Protein AF-A0A3P7I2D3-F1 (afdb_monomer_lite)

InterPro domains:
  IPR018611 E3 UFM1-protein ligase 1 [PTHR31057] (15-144)

Radius of gyration: 37.07 Å; chains: 1; bounding box: 94×63×85 Å

Organism: Strongylus vulgaris (NCBI:txid40348)

Sequence (178 aa):
MSKLELERSATHHQQKKVEPDNDWGESKKGGGKKKGGKSGSGKTNKSSVRDDSTLTVVGVPPQILEEWITATNMAPEEILEDIVERIGSQIDDKVRTRLAEIIAVQQNAAAQFQKKSLAQLQEKAQTLYSSISMFETASTSFPEMLVAAIACLSSFLGKGTELAQKLEMNAVERQTAV

Structure (mmCIF, N/CA/C/O backbone):
data_AF-A0A3P7I2D3-F1
#
_entry.id   AF-A0A3P7I2D3-F1
#
loop_
_atom_site.group_PDB
_atom_site.id
_atom_site.type_symbol
_atom_site.label_atom_id
_atom_site.label_alt_id
_atom_site.label_comp_id
_atom_site.label_asym_id
_atom_site.label_entity_id
_atom_site.label_seq_id
_atom_site.pdbx_PDB_ins_code
_atom_site.Cartn_x
_atom_site.Cartn_y
_atom_site.Cartn_z
_atom_site.occupancy
_atom_site.B_iso_or_equiv
_atom_site.auth_seq_id
_atom_site.auth_comp_id
_atom_site.auth_asym_id
_atom_site.auth_atom_id
_atom_site.pdbx_PDB_model_num
ATOM 1 N N . MET A 1 1 ? -19.427 40.033 29.937 1.00 42.81 1 MET A N 1
ATOM 2 C CA . MET A 1 1 ? -19.996 41.108 29.086 1.00 42.81 1 MET A CA 1
ATOM 3 C C . MET A 1 1 ? -18.954 42.216 29.009 1.00 42.81 1 MET A C 1
ATOM 5 O O . MET A 1 1 ? -18.515 42.636 30.060 1.00 42.81 1 MET A O 1
ATOM 9 N N . SER A 1 2 ? -18.492 42.733 27.878 1.00 45.12 2 SER A N 1
ATOM 10 C CA . SER A 1 2 ? -18.870 42.543 26.478 1.00 45.12 2 SER A CA 1
ATOM 11 C C . SER A 1 2 ? -17.866 43.314 25.600 1.00 45.12 2 SER A C 1
ATOM 13 O O . SER A 1 2 ? -17.098 44.114 26.131 1.00 45.12 2 SER A O 1
ATOM 15 N N . LYS A 1 3 ? -18.066 43.175 24.284 1.00 39.75 3 LYS A N 1
ATOM 16 C CA . LYS A 1 3 ? -17.660 44.044 23.169 1.00 39.75 3 LYS A CA 1
ATOM 17 C C . LYS A 1 3 ? -16.276 43.791 22.568 1.00 39.75 3 LYS A C 1
ATOM 19 O O . LYS A 1 3 ? -15.274 44.265 23.080 1.00 39.75 3 LYS A O 1
ATOM 24 N N . LEU A 1 4 ? -16.343 43.184 21.374 1.00 42.66 4 LEU A N 1
ATOM 25 C CA . LEU A 1 4 ? -15.411 43.251 20.240 1.00 42.66 4 LEU A CA 1
ATOM 26 C C . LEU A 1 4 ? -14.588 41.984 19.941 1.00 42.66 4 LEU A C 1
ATOM 28 O O . LEU A 1 4 ? -13.395 42.043 19.684 1.00 42.66 4 LEU A O 1
ATOM 32 N N . GLU A 1 5 ? -15.266 40.846 19.790 1.00 50.22 5 GLU A N 1
ATOM 33 C CA . GLU A 1 5 ? -15.199 40.202 18.469 1.00 50.22 5 GLU A CA 1
ATOM 34 C C . GLU A 1 5 ? -15.922 41.152 17.499 1.00 50.22 5 GLU A C 1
ATOM 36 O O . GLU A 1 5 ? -17.054 41.497 17.827 1.00 50.22 5 GLU A O 1
ATOM 41 N N . LEU A 1 6 ? -15.295 41.644 16.415 1.00 44.88 6 LEU A N 1
ATOM 42 C CA . LEU A 1 6 ? -15.894 41.837 15.067 1.00 44.88 6 LEU A CA 1
ATOM 43 C C . LEU A 1 6 ? -15.115 42.788 14.111 1.00 44.88 6 LEU A C 1
ATOM 45 O O . LEU A 1 6 ? -15.727 43.614 13.448 1.00 44.88 6 LEU A O 1
ATOM 49 N N . GLU A 1 7 ? -13.801 42.659 13.932 1.00 42.47 7 GLU A N 1
ATOM 50 C CA . GLU A 1 7 ? -13.123 43.184 12.721 1.00 42.47 7 GLU A CA 1
ATOM 51 C C . GLU A 1 7 ? -12.113 42.125 12.255 1.00 42.47 7 GLU A C 1
ATOM 53 O O . GLU A 1 7 ? -10.997 42.030 12.740 1.00 42.47 7 GLU A O 1
ATOM 58 N N . ARG A 1 8 ? -12.540 41.064 11.568 1.00 35.97 8 ARG A N 1
ATOM 59 C CA . ARG A 1 8 ? -12.725 40.997 10.112 1.00 35.97 8 ARG A CA 1
ATOM 60 C C . ARG A 1 8 ? -11.546 41.600 9.318 1.00 35.97 8 ARG A C 1
ATOM 62 O O . ARG A 1 8 ? -11.514 42.781 9.011 1.00 35.97 8 ARG A O 1
ATOM 69 N N . SER A 1 9 ? -10.672 40.692 8.873 1.00 36.84 9 SER A N 1
ATOM 70 C CA . SER A 1 9 ? -10.100 40.634 7.514 1.00 36.84 9 SER A CA 1
ATOM 71 C C . SER A 1 9 ? -9.280 41.821 6.989 1.00 36.84 9 SER A C 1
ATOM 73 O O . SER A 1 9 ? -9.828 42.704 6.345 1.00 36.84 9 SER A O 1
ATOM 75 N N . ALA A 1 10 ? -7.952 41.724 7.110 1.00 39.03 10 ALA A N 1
ATOM 76 C CA . ALA A 1 10 ? -6.952 42.063 6.082 1.00 39.03 10 ALA A CA 1
ATOM 77 C C . ALA A 1 10 ? -5.568 41.859 6.724 1.00 39.03 10 ALA A C 1
ATOM 79 O O . ALA A 1 10 ? -5.148 42.636 7.567 1.00 39.03 10 ALA A O 1
ATOM 80 N N . THR A 1 11 ? -4.824 40.793 6.451 1.00 38.84 11 THR A N 1
ATOM 81 C CA . THR A 1 11 ? -3.854 40.825 5.352 1.00 38.84 11 THR A CA 1
ATOM 82 C C . THR A 1 11 ? -3.260 39.429 5.175 1.00 38.84 11 THR A C 1
ATOM 84 O O . THR A 1 11 ? -2.504 38.916 5.992 1.00 38.84 11 THR A O 1
ATOM 87 N N . HIS A 1 12 ? -3.639 38.810 4.066 1.00 38.53 12 HIS A N 1
ATOM 88 C CA . HIS A 1 12 ? -3.091 37.570 3.550 1.00 38.53 12 HIS A CA 1
ATOM 89 C C . HIS A 1 12 ? -1.803 37.929 2.780 1.00 38.53 12 HIS A C 1
ATOM 91 O O . HIS A 1 12 ? -1.871 38.496 1.691 1.00 38.53 12 HIS A O 1
ATOM 97 N N . HIS A 1 13 ? -0.625 37.655 3.342 1.00 36.75 13 HIS A N 1
ATOM 98 C CA . HIS A 1 13 ? 0.648 37.597 2.606 1.00 36.75 13 HIS A CA 1
ATOM 99 C C . HIS A 1 13 ? 1.091 36.131 2.614 1.00 36.75 13 HIS A C 1
ATOM 101 O O . HIS A 1 13 ? 1.571 35.612 3.612 1.00 36.75 13 HIS A O 1
ATOM 107 N N . GLN A 1 14 ? 0.629 35.352 1.635 1.00 36.81 14 GLN A N 1
ATOM 108 C CA . GLN A 1 14 ? 1.413 34.991 0.446 1.00 36.81 14 GLN A CA 1
ATOM 109 C C . GLN A 1 14 ? 2.728 34.277 0.794 1.00 36.81 14 GLN A C 1
ATOM 111 O O . GLN A 1 14 ? 3.814 34.830 0.660 1.00 36.81 14 GLN A O 1
ATOM 116 N N . GLN A 1 15 ? 2.628 32.995 1.154 1.00 39.19 15 GLN A N 1
ATOM 117 C CA . GLN A 1 15 ? 3.681 32.039 0.827 1.00 39.19 15 GLN A CA 1
ATOM 118 C C . GLN A 1 15 ? 3.318 31.359 -0.492 1.00 39.19 15 GLN A C 1
ATOM 120 O O . GLN A 1 15 ? 2.350 30.608 -0.604 1.00 39.19 15 GLN A O 1
ATOM 125 N N . LYS A 1 16 ? 4.108 31.700 -1.506 1.00 39.19 16 LYS A N 1
ATOM 126 C CA . LYS A 1 16 ? 4.095 31.177 -2.866 1.00 39.19 16 LYS A CA 1
ATOM 127 C C . LYS A 1 16 ? 4.495 29.699 -2.828 1.00 39.19 16 LYS A C 1
ATOM 129 O O . LYS A 1 16 ? 5.678 29.380 -2.750 1.00 39.19 16 LYS A O 1
ATOM 134 N N . LYS A 1 17 ? 3.512 28.797 -2.855 1.00 36.38 17 LYS A N 1
ATOM 135 C CA . LYS A 1 17 ? 3.741 27.376 -3.130 1.00 36.38 17 LYS A CA 1
ATOM 136 C C . LYS A 1 17 ? 3.680 27.203 -4.644 1.00 36.38 17 LYS A C 1
ATOM 138 O O . LYS A 1 17 ? 2.644 27.433 -5.254 1.00 36.38 17 LYS A O 1
ATOM 143 N N . VAL A 1 18 ? 4.826 26.900 -5.239 1.00 39.16 18 VAL A N 1
ATOM 144 C CA . VAL A 1 18 ? 4.949 26.530 -6.649 1.00 39.16 18 VAL A CA 1
ATOM 145 C C . VAL A 1 18 ? 4.266 25.173 -6.823 1.00 39.16 18 VAL A C 1
ATOM 147 O O . VAL A 1 18 ? 4.743 24.171 -6.291 1.00 39.16 18 VAL A O 1
ATOM 150 N N . GLU A 1 19 ? 3.128 25.158 -7.511 1.00 38.06 19 GLU A N 1
ATOM 151 C CA . GLU A 1 19 ? 2.563 23.949 -8.110 1.00 38.06 19 GLU A CA 1
ATOM 152 C C . GLU A 1 19 ? 3.376 23.604 -9.365 1.00 38.06 19 GLU A C 1
ATOM 154 O O . GLU A 1 19 ? 3.614 24.491 -10.189 1.00 38.06 19 GLU A O 1
ATOM 159 N N . PRO A 1 20 ? 3.795 22.345 -9.566 1.00 46.16 20 PRO A N 1
ATOM 160 C CA . PRO A 1 20 ? 4.002 21.852 -10.909 1.00 46.16 20 PRO A CA 1
ATOM 161 C C . PRO A 1 20 ? 2.627 21.615 -11.532 1.00 46.16 20 PRO A C 1
ATOM 163 O O . PRO A 1 20 ? 1.967 20.602 -11.300 1.00 46.16 20 PRO A O 1
ATOM 166 N N . ASP A 1 21 ? 2.229 22.625 -12.291 1.00 48.88 21 ASP A N 1
ATOM 167 C CA . ASP A 1 21 ? 1.402 22.541 -13.482 1.00 48.88 21 ASP A CA 1
ATOM 168 C C . ASP A 1 21 ? 1.600 21.190 -14.195 1.00 48.88 21 ASP A C 1
ATOM 170 O O . ASP A 1 21 ? 2.685 20.871 -14.685 1.00 48.88 21 ASP A O 1
ATOM 174 N N . ASN A 1 22 ? 0.565 20.358 -14.164 1.00 46.34 22 ASN A N 1
ATOM 175 C CA . ASN A 1 22 ? 0.409 19.208 -15.047 1.00 46.34 22 ASN A CA 1
ATOM 176 C C . ASN A 1 22 ? -1.089 18.958 -15.252 1.00 46.34 22 ASN A C 1
ATOM 178 O O . ASN A 1 22 ? -1.611 17.862 -15.040 1.00 46.34 22 ASN A O 1
ATOM 182 N N . ASP A 1 23 ? -1.781 20.020 -15.667 1.00 64.31 23 ASP A N 1
ATOM 183 C CA . ASP A 1 23 ? -2.979 19.897 -16.486 1.00 64.31 23 ASP A CA 1
ATOM 184 C C . ASP A 1 23 ? -2.540 19.733 -17.94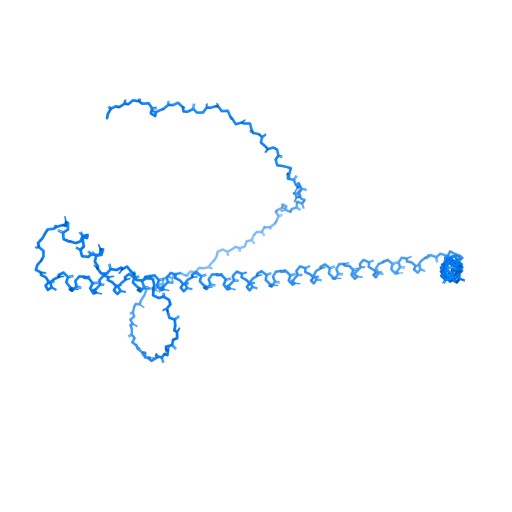8 1.00 64.31 23 ASP A C 1
ATOM 186 O O . ASP A 1 23 ? -2.388 20.692 -18.699 1.00 64.31 23 ASP A O 1
ATOM 190 N N . TRP A 1 24 ? -2.310 18.483 -18.345 1.00 54.91 24 TRP A N 1
ATOM 191 C CA . TRP A 1 24 ? -2.303 18.092 -19.753 1.00 54.91 24 TRP A CA 1
ATOM 192 C C . TRP A 1 24 ? -3.438 17.103 -19.998 1.00 54.91 24 TRP A C 1
ATOM 194 O O . TRP A 1 24 ? -3.230 15.934 -20.303 1.00 54.91 24 TRP A O 1
ATOM 204 N N . GLY A 1 25 ? -4.656 17.619 -19.825 1.00 44.81 25 GLY A N 1
ATOM 205 C CA . GLY A 1 25 ? -5.735 17.458 -20.790 1.00 44.81 25 GLY A CA 1
ATOM 206 C C . GLY A 1 25 ? -6.244 16.045 -21.050 1.00 44.81 25 GLY A C 1
ATOM 207 O O . GLY A 1 25 ? -5.811 15.383 -21.984 1.00 44.81 25 GLY A O 1
ATOM 208 N N . GLU A 1 26 ? -7.352 15.696 -20.396 1.00 41.97 26 GLU A N 1
ATOM 209 C CA . GLU A 1 26 ? -8.384 14.909 -21.071 1.00 41.97 26 GLU A CA 1
ATOM 210 C C . GLU A 1 26 ? -9.775 15.469 -20.759 1.00 41.97 26 GLU A C 1
ATOM 212 O O . GLU A 1 26 ? -10.416 15.197 -19.744 1.00 41.97 26 GLU A O 1
ATOM 217 N N . SER A 1 27 ? -10.245 16.311 -21.676 1.00 45.19 27 SER A N 1
ATOM 218 C CA . SER A 1 27 ? -11.620 16.778 -21.726 1.00 45.19 27 SER A CA 1
ATOM 219 C C . SER A 1 27 ? -12.466 15.828 -22.587 1.00 45.19 27 SER A C 1
ATOM 221 O O . SER A 1 27 ? -12.198 15.611 -23.762 1.00 45.19 27 SER A O 1
ATOM 223 N N . LYS A 1 28 ? -13.550 15.325 -21.980 1.00 44.97 28 LYS A N 1
ATOM 224 C CA . LYS A 1 28 ? -14.787 14.786 -22.586 1.00 44.97 28 LYS A CA 1
ATOM 225 C C . LYS A 1 28 ? -14.695 13.619 -23.592 1.00 44.97 28 LYS A C 1
ATOM 227 O O . LYS A 1 28 ? -14.575 13.850 -24.787 1.00 44.97 28 LYS A O 1
ATOM 232 N N . LYS A 1 29 ? -15.138 12.434 -23.141 1.00 40.94 29 LYS A N 1
ATOM 233 C CA . LYS A 1 29 ? -16.239 11.599 -23.703 1.00 40.94 29 LYS A CA 1
ATOM 234 C C . LYS A 1 29 ? -16.819 10.813 -22.508 1.00 40.94 29 LYS A C 1
ATOM 236 O O . LYS A 1 29 ? -16.056 10.301 -21.714 1.00 40.94 29 LYS A O 1
ATOM 241 N N . GLY A 1 30 ? -18.106 10.719 -22.191 1.00 33.56 30 GLY A N 1
ATOM 242 C CA . GLY A 1 30 ? -19.309 10.743 -23.004 1.00 33.56 30 GLY A CA 1
ATOM 243 C C . GLY A 1 30 ? -20.087 9.444 -22.742 1.00 33.56 30 GLY A C 1
ATOM 244 O O . GLY A 1 30 ? -19.770 8.429 -23.338 1.00 33.56 30 GLY A O 1
ATOM 245 N N . GLY A 1 31 ? -21.119 9.500 -21.888 1.00 31.25 31 GLY A N 1
ATOM 246 C CA . GLY A 1 31 ? -22.281 8.599 -21.943 1.00 31.25 31 GLY A CA 1
ATOM 247 C C . GLY A 1 31 ? -22.285 7.343 -21.057 1.00 31.25 31 GLY A C 1
ATOM 248 O O . GLY A 1 31 ? -21.396 6.510 -21.135 1.00 31.25 31 GLY A O 1
ATOM 249 N N . GLY A 1 32 ? -23.390 7.135 -20.322 1.00 34.81 32 GLY A N 1
ATOM 250 C CA . GLY A 1 32 ? -23.895 5.769 -20.112 1.00 34.81 32 GLY A CA 1
ATOM 251 C C . GLY A 1 32 ? -24.494 5.385 -18.754 1.00 34.81 32 GLY A C 1
ATOM 252 O O . GLY A 1 32 ? -23.885 4.640 -18.009 1.00 34.81 32 GLY A O 1
ATOM 253 N N . LYS A 1 33 ? -25.768 5.752 -18.551 1.00 40.25 33 LYS A N 1
ATOM 254 C CA . LYS A 1 33 ? -26.852 4.958 -17.917 1.00 40.25 33 LYS A CA 1
ATOM 255 C C . LYS A 1 33 ? -26.819 4.586 -16.417 1.00 40.25 33 LYS A C 1
ATOM 257 O O . LYS A 1 33 ? -26.205 3.626 -15.976 1.00 40.25 33 LYS A O 1
ATOM 262 N N . LYS A 1 34 ? -27.759 5.229 -15.704 1.00 47.72 34 LYS A N 1
ATOM 263 C CA . LYS A 1 34 ? -28.512 4.723 -14.539 1.00 47.72 34 LYS A CA 1
ATOM 264 C C . LYS A 1 34 ? -29.288 3.424 -14.845 1.00 47.72 34 LYS A C 1
ATOM 266 O O . LYS A 1 34 ? -29.982 3.364 -15.859 1.00 47.72 34 LYS A O 1
ATOM 271 N N . LYS A 1 35 ? -29.276 2.485 -13.890 1.00 44.22 35 LYS A N 1
ATOM 272 C CA . LYS A 1 35 ? -30.297 1.470 -13.503 1.00 44.22 35 LYS A CA 1
ATOM 273 C C . LYS A 1 35 ? -29.741 0.818 -12.218 1.00 44.22 35 LYS A C 1
ATOM 275 O O . LYS A 1 35 ? -28.577 0.467 -12.234 1.00 44.22 35 LYS A O 1
ATOM 280 N N . GLY A 1 36 ? -30.391 0.627 -11.073 1.00 32.59 36 GLY A N 1
ATOM 281 C CA . GLY A 1 36 ? -31.771 0.696 -10.593 1.00 32.59 36 GLY A CA 1
ATOM 282 C C . GLY A 1 36 ? -31.891 -0.304 -9.415 1.00 32.59 36 GLY A C 1
ATOM 283 O O . GLY A 1 36 ? -31.162 -1.287 -9.410 1.00 32.59 36 GLY A O 1
ATOM 284 N N . GLY A 1 37 ? -32.793 -0.073 -8.447 1.00 32.53 37 GLY A N 1
ATOM 285 C CA . GLY A 1 37 ? -33.180 -1.040 -7.388 1.00 32.53 37 GLY A CA 1
ATOM 286 C C . GLY A 1 37 ? -32.541 -0.764 -6.014 1.00 32.53 37 GLY A C 1
ATOM 287 O O . GLY A 1 37 ? -31.348 -0.964 -5.870 1.00 32.53 37 GLY A O 1
ATOM 288 N N . LYS A 1 38 ? -33.171 -0.129 -5.011 1.00 38.22 38 LYS A N 1
ATOM 289 C CA . LYS A 1 38 ? -34.401 -0.408 -4.226 1.00 38.22 38 LYS A CA 1
ATOM 290 C C . LYS A 1 38 ? -34.187 -1.418 -3.066 1.00 38.22 38 LYS A C 1
ATOM 292 O O . LYS A 1 38 ? -34.166 -2.615 -3.288 1.00 38.22 38 LYS A O 1
ATOM 297 N N . SER A 1 39 ? -34.126 -0.854 -1.847 1.00 33.06 39 SER A N 1
ATOM 298 C CA . SER A 1 39 ? -34.769 -1.262 -0.570 1.00 33.06 39 SER A CA 1
ATOM 299 C C . SER A 1 39 ? -34.492 -2.605 0.140 1.00 33.06 39 SER A C 1
ATOM 301 O O . SER A 1 39 ? -34.656 -3.663 -0.452 1.00 33.06 39 SER A O 1
ATOM 303 N N . GLY A 1 40 ? -34.344 -2.516 1.477 1.00 35.62 40 GLY A N 1
ATOM 304 C CA . GLY A 1 40 ? -34.678 -3.541 2.496 1.00 35.62 40 GLY A CA 1
ATOM 305 C C . GLY A 1 40 ? -33.528 -3.740 3.496 1.00 35.62 40 GLY A C 1
ATOM 306 O O . GLY A 1 40 ? -32.509 -4.286 3.110 1.00 35.62 40 GLY A O 1
ATOM 307 N N . SER A 1 41 ? -33.484 -3.191 4.719 1.00 37.94 41 SER A N 1
ATOM 308 C CA . SER A 1 41 ? -34.393 -3.241 5.886 1.00 37.94 41 SER A CA 1
ATOM 309 C C . SER A 1 41 ? -34.743 -4.663 6.351 1.00 37.94 41 SER A C 1
ATOM 311 O O . SER A 1 41 ? -35.579 -5.313 5.734 1.00 37.94 41 SER A O 1
ATOM 313 N N . GLY A 1 42 ? -34.134 -5.114 7.461 1.00 34.09 42 GLY A N 1
ATOM 314 C CA . GLY A 1 42 ? -34.523 -6.339 8.177 1.00 34.09 42 GLY A CA 1
ATOM 315 C C . GLY A 1 42 ? -33.494 -6.855 9.197 1.00 34.09 42 GLY A C 1
ATOM 316 O O . GLY A 1 42 ? -32.569 -7.569 8.837 1.00 34.09 42 GLY A O 1
ATOM 317 N N . LYS A 1 43 ? -33.680 -6.506 10.479 1.00 43.00 43 LYS A N 1
ATOM 318 C CA . LYS A 1 43 ? -33.047 -7.106 11.679 1.00 43.00 43 LYS A CA 1
ATOM 319 C C . LYS A 1 43 ? -33.430 -8.587 11.837 1.00 43.00 43 LYS A C 1
ATOM 321 O O . LYS A 1 43 ? -34.619 -8.864 11.731 1.00 43.00 43 LYS A O 1
ATOM 326 N N . THR A 1 44 ? -32.525 -9.469 12.289 1.00 35.69 44 THR A N 1
ATOM 327 C CA . THR A 1 44 ? -32.546 -10.120 13.634 1.00 35.69 44 THR A CA 1
ATOM 328 C C . THR A 1 44 ? -31.384 -11.113 13.858 1.00 35.69 44 THR A C 1
ATOM 330 O O . THR A 1 44 ? -30.923 -11.776 12.939 1.00 35.69 44 THR A O 1
ATOM 333 N N . ASN A 1 45 ? -30.930 -11.167 15.118 1.00 41.91 45 ASN A N 1
ATOM 334 C CA . ASN A 1 45 ? -29.837 -11.946 15.728 1.00 41.91 45 ASN A CA 1
ATOM 335 C C . ASN A 1 45 ? -29.991 -13.483 15.677 1.00 41.91 45 ASN A C 1
ATOM 337 O O . ASN A 1 45 ? -31.121 -13.958 15.747 1.00 41.91 45 ASN A O 1
ATOM 341 N N . LYS A 1 46 ? -28.866 -14.230 15.789 1.00 37.16 46 LYS A N 1
ATOM 342 C CA . LYS A 1 46 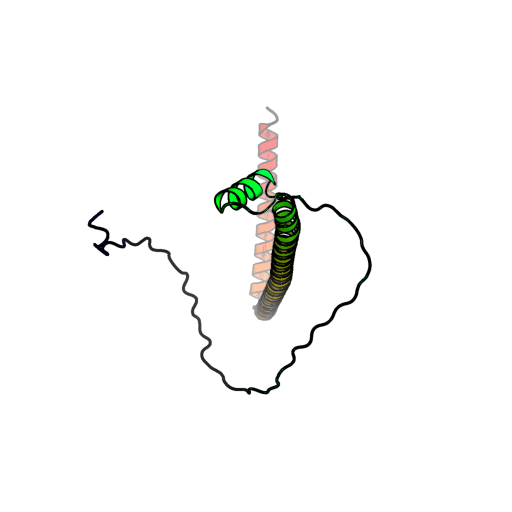? -28.531 -15.117 16.945 1.00 37.16 46 LYS A CA 1
ATOM 343 C C . LYS A 1 46 ? -27.164 -15.850 16.800 1.00 37.16 46 LYS A C 1
ATOM 345 O O . LYS A 1 46 ? -27.006 -16.685 15.926 1.00 37.16 46 LYS A O 1
ATOM 350 N N . SER A 1 47 ? -26.242 -15.507 17.717 1.00 38.69 47 SER A N 1
ATOM 351 C CA . SER A 1 47 ? -25.134 -16.247 18.390 1.00 38.69 47 SER A CA 1
ATOM 352 C C . SER A 1 47 ? -24.209 -17.245 17.660 1.00 38.69 47 SER A C 1
ATOM 354 O O . SER A 1 47 ? -24.703 -18.210 17.087 1.00 38.69 47 SER A O 1
ATOM 356 N N . SER A 1 48 ? -22.888 -17.174 17.937 1.00 35.16 48 SER A N 1
ATOM 357 C CA . SER A 1 48 ? -22.154 -18.141 18.807 1.00 35.16 48 SER A CA 1
ATOM 358 C C . SER A 1 48 ? -20.610 -18.125 18.630 1.00 35.16 48 SER A C 1
ATOM 360 O O . SER A 1 48 ? -20.142 -18.303 17.515 1.00 35.16 48 SER A O 1
ATOM 362 N N . VAL A 1 49 ? -19.877 -18.050 19.765 1.00 36.22 49 VAL A N 1
ATOM 363 C CA . VAL A 1 49 ? -18.483 -18.521 20.057 1.00 36.22 49 VAL A CA 1
ATOM 364 C C . VAL A 1 49 ? -17.324 -17.726 19.408 1.00 36.22 49 VAL A C 1
ATOM 366 O O . VAL A 1 49 ? -17.143 -17.775 18.202 1.00 36.22 49 VAL A O 1
ATOM 369 N N . ARG A 1 50 ? -16.640 -16.800 20.109 1.00 48.66 50 ARG A N 1
ATOM 370 C CA . ARG A 1 50 ? -15.610 -16.895 21.187 1.00 48.66 50 ARG A CA 1
ATOM 371 C C . ARG A 1 50 ? -14.223 -17.313 20.661 1.00 48.66 50 ARG A C 1
ATOM 373 O O . ARG A 1 50 ? -14.012 -18.492 20.434 1.00 48.66 50 ARG A O 1
ATOM 380 N N . ASP A 1 51 ? -13.303 -16.349 20.559 1.00 36.12 51 ASP A N 1
ATOM 381 C CA . ASP A 1 51 ? -11.902 -16.525 20.969 1.00 36.12 51 ASP A CA 1
ATOM 382 C C . ASP A 1 51 ? -11.256 -15.163 21.301 1.00 36.12 51 ASP A C 1
ATOM 384 O O . ASP A 1 51 ? -11.388 -14.184 20.563 1.00 36.12 51 ASP A O 1
ATOM 388 N N . ASP A 1 52 ? -10.647 -15.121 22.483 1.00 39.81 52 ASP A N 1
ATOM 389 C CA . ASP A 1 52 ? -9.952 -14.011 23.140 1.00 39.81 52 ASP A CA 1
ATOM 390 C C . ASP A 1 52 ? -8.643 -13.654 22.423 1.00 39.81 52 ASP A C 1
ATOM 392 O O . ASP A 1 52 ? -7.936 -14.563 22.000 1.00 39.81 52 ASP A O 1
ATOM 396 N N . SER A 1 53 ? -8.259 -12.366 22.371 1.00 41.72 53 SER A N 1
ATOM 397 C CA . SER A 1 53 ? -6.845 -11.920 22.398 1.00 41.72 53 SER A CA 1
ATOM 398 C C . SER A 1 53 ? -6.708 -10.388 22.471 1.00 41.72 53 SER A C 1
ATOM 400 O O . SER A 1 53 ? -6.842 -9.678 21.477 1.00 41.72 53 SER A O 1
ATOM 402 N N . THR A 1 54 ? -6.381 -9.911 23.678 1.00 42.91 54 THR A N 1
ATOM 403 C CA . THR A 1 54 ? -5.639 -8.671 23.998 1.00 42.91 54 THR A CA 1
ATOM 404 C C . THR A 1 54 ? -6.239 -7.331 23.541 1.00 42.91 54 THR A C 1
ATOM 406 O O . THR A 1 54 ? -5.712 -6.663 22.653 1.00 42.91 54 THR A O 1
ATOM 409 N N . LEU A 1 55 ? -7.307 -6.890 24.215 1.00 44.75 55 LEU A N 1
ATOM 410 C CA . LEU A 1 55 ? -7.803 -5.509 24.172 1.00 44.75 55 LEU A CA 1
ATOM 411 C C . LEU A 1 55 ? -7.017 -4.638 25.164 1.00 44.75 55 LEU A C 1
ATOM 413 O O . LEU A 1 55 ? -7.083 -4.845 26.374 1.00 44.75 55 LEU A O 1
ATOM 417 N N . THR A 1 56 ? -6.296 -3.639 24.660 1.00 46.62 56 THR A N 1
ATOM 418 C CA . THR A 1 56 ? -5.836 -2.492 25.449 1.00 46.62 56 THR A CA 1
ATOM 419 C C . THR A 1 56 ? -7.059 -1.747 25.982 1.00 46.62 56 THR A C 1
ATOM 421 O O . THR A 1 56 ? -7.766 -1.063 25.244 1.00 46.62 56 THR A O 1
ATOM 424 N N . VAL A 1 57 ? -7.332 -1.928 27.273 1.00 44.53 57 VAL A N 1
ATOM 425 C CA . VAL A 1 57 ? -8.428 -1.286 28.003 1.00 44.53 57 VAL A CA 1
ATOM 426 C C . VAL A 1 57 ? -8.122 0.207 28.135 1.00 44.53 57 VAL A C 1
ATOM 428 O O . VAL A 1 57 ? -7.370 0.621 29.012 1.00 44.53 57 VAL A O 1
ATOM 431 N N . VAL A 1 58 ? -8.697 1.031 27.259 1.00 58.97 58 VAL A N 1
ATOM 432 C CA . VAL A 1 58 ? -8.827 2.476 27.501 1.00 58.97 58 VAL A CA 1
ATOM 433 C C . VAL A 1 58 ? -10.150 2.672 28.237 1.00 58.97 58 VAL A C 1
ATOM 435 O O . VAL A 1 58 ? -11.151 3.071 27.652 1.00 58.97 58 VAL A O 1
ATOM 438 N N . GLY A 1 59 ? -10.168 2.272 29.508 1.00 60.69 59 GLY A N 1
ATOM 439 C CA . GLY A 1 59 ? -11.334 2.394 30.378 1.00 60.69 59 GLY A CA 1
ATOM 440 C C . GLY A 1 59 ? -11.419 3.802 30.952 1.00 60.69 59 GLY A C 1
ATOM 441 O O . GLY A 1 59 ? -10.440 4.304 31.506 1.00 60.69 59 GLY A O 1
ATOM 442 N N . VAL A 1 60 ? -12.584 4.440 30.832 1.00 67.88 60 VAL A N 1
ATOM 443 C CA . VAL A 1 60 ? -12.903 5.602 31.666 1.00 67.88 60 VAL A CA 1
ATOM 444 C C . VAL A 1 60 ? -13.033 5.090 33.104 1.00 67.88 60 VAL A C 1
ATOM 446 O O . VAL A 1 60 ? -13.818 4.169 33.331 1.00 67.88 60 VAL A O 1
ATOM 449 N N . PRO A 1 61 ? -12.264 5.628 34.067 1.00 73.19 61 PRO A N 1
ATOM 450 C CA . PRO A 1 61 ? -12.338 5.185 35.450 1.00 73.19 61 PRO A CA 1
ATOM 451 C C . PRO A 1 61 ? -13.753 5.387 36.012 1.00 73.19 61 PRO A C 1
ATOM 453 O O . PRO A 1 61 ? -14.328 6.462 35.806 1.00 73.19 6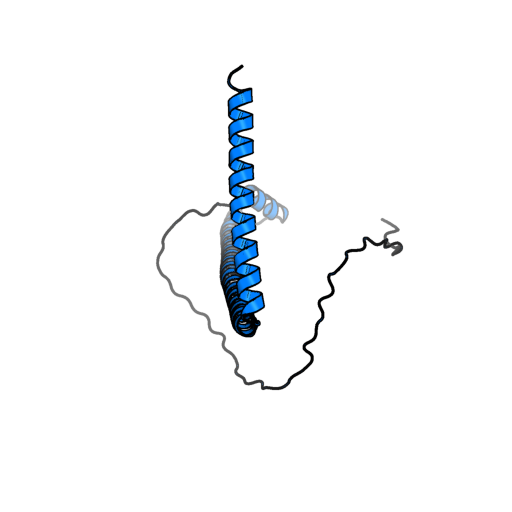1 PRO A O 1
ATOM 456 N N . PRO A 1 62 ? -14.306 4.398 36.736 1.00 67.00 62 PRO A N 1
ATOM 457 C CA . PRO A 1 62 ? -15.669 4.458 37.268 1.00 67.00 62 PRO A CA 1
ATOM 458 C C . PRO A 1 62 ? -15.904 5.697 38.141 1.00 67.00 62 PRO A C 1
ATOM 460 O O . PRO A 1 62 ? -16.976 6.286 38.092 1.00 67.00 62 PRO A O 1
ATOM 463 N N . GLN A 1 63 ? -14.859 6.191 38.808 1.00 72.50 63 GLN A N 1
ATOM 464 C CA . GLN A 1 63 ? -14.900 7.382 39.657 1.00 72.50 63 GLN A CA 1
ATOM 465 C C . GLN A 1 63 ? -15.285 8.659 38.891 1.00 72.50 63 GLN A C 1
ATOM 467 O O . GLN A 1 63 ? -15.994 9.510 39.417 1.00 72.50 63 GLN A O 1
ATOM 472 N N . ILE A 1 64 ? -14.841 8.798 37.636 1.00 75.06 64 ILE A N 1
ATOM 473 C CA . ILE A 1 64 ? -15.154 9.974 36.803 1.00 75.06 64 ILE A CA 1
ATOM 474 C C . ILE A 1 64 ? -16.604 9.899 36.312 1.00 75.06 64 ILE A C 1
ATOM 476 O O . ILE A 1 64 ? -17.288 10.913 36.191 1.00 75.06 64 ILE A O 1
ATOM 480 N N . LEU A 1 65 ? -17.082 8.685 36.039 1.00 70.75 65 LEU A N 1
ATOM 481 C CA . LEU A 1 65 ? -18.454 8.457 35.608 1.00 70.75 65 LEU A CA 1
ATOM 482 C C . LEU A 1 65 ? -19.441 8.675 36.767 1.00 70.75 65 LEU A C 1
ATOM 484 O O . LEU A 1 65 ? -20.468 9.323 36.576 1.00 70.75 65 LEU A O 1
ATOM 488 N N . GLU A 1 66 ? -19.092 8.218 37.971 1.00 68.12 66 GLU A N 1
ATOM 489 C CA . GLU A 1 66 ? -19.832 8.480 39.210 1.00 68.12 66 GLU A CA 1
ATOM 490 C C . GLU A 1 66 ? -19.952 9.981 39.501 1.00 68.12 66 GLU A C 1
ATOM 492 O O . GLU A 1 66 ? -21.047 10.455 39.808 1.00 68.12 66 GLU A O 1
ATOM 497 N N . GLU A 1 67 ? -18.871 10.754 39.343 1.00 74.31 67 GLU A N 1
ATOM 498 C CA . GLU A 1 67 ? -18.853 12.210 39.567 1.00 74.31 67 GLU A CA 1
ATOM 499 C C . GLU A 1 67 ? -19.811 12.961 38.622 1.00 74.31 67 GLU A C 1
ATOM 501 O O . GLU A 1 67 ? -20.509 13.896 39.021 1.00 74.31 67 GLU A O 1
ATOM 506 N N . TRP A 1 68 ? -19.914 12.527 37.364 1.00 72.88 68 TRP A N 1
ATOM 507 C CA . TRP A 1 68 ? -20.799 13.162 36.381 1.00 72.88 68 TRP A CA 1
ATOM 508 C C . TRP A 1 68 ? -22.278 12.860 36.631 1.00 72.88 68 TRP A C 1
ATOM 510 O O . TRP A 1 68 ? -23.136 13.710 36.370 1.00 72.88 68 TRP A O 1
ATOM 520 N N . ILE A 1 69 ? -22.588 11.669 37.148 1.00 65.19 69 ILE A N 1
ATOM 521 C CA . ILE A 1 69 ? -23.971 11.274 37.421 1.00 65.19 69 ILE A CA 1
ATOM 522 C C . ILE A 1 69 ? -24.437 11.795 38.791 1.00 65.19 69 ILE A C 1
ATOM 524 O O . ILE A 1 69 ? -25.568 12.264 38.928 1.00 65.19 69 ILE A O 1
ATOM 528 N N . THR A 1 70 ? -23.561 11.829 39.798 1.00 64.62 70 THR A N 1
ATOM 529 C CA . THR A 1 70 ? -23.869 12.468 41.092 1.00 64.62 70 THR A CA 1
ATOM 530 C C . THR A 1 70 ? -24.094 13.975 40.953 1.00 64.62 70 THR A C 1
ATOM 532 O O . THR A 1 70 ? -24.987 14.516 41.608 1.00 64.62 70 THR A O 1
ATOM 535 N N . ALA A 1 71 ? -23.405 14.646 40.020 1.00 65.56 71 ALA A N 1
ATOM 536 C CA . ALA A 1 71 ? -23.639 16.056 39.691 1.00 65.56 71 ALA A CA 1
ATOM 537 C C . ALA A 1 71 ? -25.046 16.362 39.118 1.00 65.56 71 ALA A C 1
ATOM 539 O O . ALA A 1 71 ? -25.432 17.531 39.063 1.00 65.56 71 ALA A O 1
ATOM 540 N N . THR A 1 72 ? -25.833 15.352 38.713 1.00 62.97 72 THR A N 1
ATOM 541 C CA . THR A 1 72 ? -27.200 15.518 38.163 1.00 62.97 72 THR A CA 1
ATOM 542 C C . THR A 1 72 ? -28.350 15.173 39.135 1.00 62.97 72 THR A C 1
ATOM 544 O O . THR A 1 72 ? -29.510 15.385 38.794 1.00 62.97 72 THR A O 1
ATOM 547 N N . ASN A 1 73 ? -28.022 14.807 40.381 1.00 50.19 73 ASN A N 1
ATOM 548 C CA . ASN A 1 73 ? -28.865 14.685 41.585 1.00 50.19 73 ASN A CA 1
ATOM 549 C C . ASN A 1 73 ? -29.950 13.567 41.652 1.00 50.19 73 ASN A C 1
ATOM 551 O O . ASN A 1 73 ? -30.985 13.613 40.992 1.00 50.19 73 ASN A O 1
ATOM 555 N N . MET A 1 74 ? -29.702 12.646 42.602 1.00 61.56 74 MET A N 1
ATOM 556 C CA . MET A 1 74 ? -30.545 11.639 43.289 1.00 61.56 74 MET A CA 1
ATOM 557 C C . MET A 1 74 ? -31.242 10.536 42.474 1.00 61.56 74 MET A C 1
ATOM 559 O O . MET A 1 74 ? -32.464 10.392 42.506 1.00 61.56 74 MET A O 1
ATOM 563 N N . ALA A 1 75 ? -30.444 9.656 41.870 1.00 59.56 75 ALA A N 1
ATOM 564 C CA . ALA A 1 75 ? -30.842 8.264 41.653 1.00 59.56 75 ALA A CA 1
ATOM 565 C C . ALA A 1 75 ? -30.337 7.399 42.834 1.00 59.56 75 ALA A C 1
ATOM 567 O O . ALA A 1 75 ? -29.220 7.640 43.295 1.00 59.56 75 ALA A O 1
ATOM 568 N N . PRO A 1 76 ? -31.122 6.430 43.351 1.00 74.81 76 PRO A N 1
ATOM 569 C CA . PRO A 1 76 ? -30.625 5.394 44.260 1.00 74.81 76 PRO A CA 1
ATOM 570 C C . PRO A 1 76 ? -29.346 4.745 43.720 1.00 74.81 76 PRO A C 1
ATOM 572 O O . PRO A 1 76 ? -29.219 4.577 42.510 1.00 74.81 76 PRO A O 1
ATOM 575 N N . GLU A 1 77 ? -28.430 4.366 44.609 1.00 73.44 77 GLU A N 1
ATOM 576 C CA . GLU A 1 77 ? -27.120 3.787 44.264 1.00 73.44 77 GLU A CA 1
ATOM 577 C C . GLU A 1 77 ? -27.247 2.584 43.313 1.00 73.44 77 GLU A C 1
ATOM 579 O O . GLU A 1 77 ? -26.553 2.514 42.307 1.00 73.44 77 GLU A O 1
ATOM 584 N N . GLU A 1 78 ? -28.258 1.741 43.520 1.00 74.31 78 GLU A N 1
ATOM 585 C CA . GLU A 1 78 ? -28.599 0.610 42.644 1.00 74.31 78 GLU A CA 1
ATOM 586 C C . GLU A 1 78 ? -28.916 1.037 41.196 1.00 74.31 78 GLU A C 1
ATOM 588 O O . GLU A 1 78 ? -28.530 0.373 40.240 1.00 74.31 78 GLU A O 1
ATOM 593 N N . ILE A 1 79 ? -29.601 2.173 41.009 1.00 76.06 79 ILE A N 1
ATOM 594 C CA . ILE A 1 79 ? -29.911 2.716 39.675 1.00 76.06 79 ILE A CA 1
ATOM 595 C C . ILE A 1 79 ? -28.653 3.327 39.047 1.00 76.06 79 ILE A C 1
ATOM 597 O O . ILE A 1 79 ? -28.490 3.295 37.827 1.00 76.06 79 ILE A O 1
ATOM 601 N N . LEU A 1 80 ? -27.767 3.888 39.870 1.00 77.19 80 LEU A N 1
ATOM 602 C CA . LEU A 1 80 ? -26.496 4.450 39.431 1.00 77.19 80 LEU A CA 1
ATOM 603 C C . LEU A 1 80 ? -25.574 3.363 38.876 1.00 77.19 80 LEU A C 1
ATOM 605 O O . LEU A 1 80 ? -25.050 3.519 37.773 1.00 77.19 80 LEU A O 1
ATOM 609 N N . GLU A 1 81 ? -25.436 2.260 39.610 1.00 81.31 81 GLU A N 1
ATOM 610 C CA . GLU A 1 81 ? -24.665 1.084 39.201 1.00 81.31 81 GLU A CA 1
ATOM 611 C C . GLU A 1 81 ? -25.197 0.499 37.887 1.00 81.31 81 GLU A C 1
ATOM 613 O O . GLU A 1 81 ? -24.429 0.320 36.940 1.00 81.31 81 GLU A O 1
ATOM 618 N N . ASP A 1 82 ? -26.518 0.325 37.771 1.00 83.25 82 ASP A N 1
ATOM 619 C CA . ASP A 1 82 ? -27.171 -0.165 36.548 1.00 83.25 82 ASP A CA 1
ATOM 620 C C . ASP A 1 82 ? -26.917 0.759 35.339 1.00 83.25 82 ASP A C 1
ATOM 622 O O . ASP A 1 82 ? -26.678 0.310 34.210 1.00 83.25 82 ASP A O 1
ATOM 626 N N . ILE A 1 83 ? -26.965 2.081 35.553 1.00 81.62 83 ILE A N 1
ATOM 627 C CA . ILE A 1 83 ? -26.668 3.077 34.515 1.00 81.62 83 ILE A CA 1
ATOM 628 C C . ILE A 1 83 ? -25.196 2.994 34.111 1.00 81.62 83 ILE A C 1
ATOM 630 O O . ILE A 1 83 ? -24.898 3.003 32.914 1.00 81.62 83 ILE A O 1
ATOM 634 N N . VAL A 1 84 ? -24.286 2.898 35.078 1.00 86.75 84 VAL A N 1
ATOM 635 C CA . VAL A 1 84 ? -22.842 2.797 34.845 1.00 86.75 84 VAL A CA 1
ATOM 636 C C . VAL A 1 84 ? -22.503 1.529 34.065 1.00 86.75 84 VAL A C 1
ATOM 638 O O . VAL A 1 84 ? -21.823 1.622 33.042 1.00 86.75 84 VAL A O 1
ATOM 641 N N . GLU A 1 85 ? -23.026 0.368 34.458 1.00 87.44 85 GLU A N 1
ATOM 642 C CA . GLU A 1 85 ? -22.773 -0.903 33.770 1.00 87.44 85 GLU A CA 1
ATOM 643 C C . GLU A 1 85 ? -23.318 -0.877 32.331 1.00 87.44 85 GLU A C 1
ATOM 645 O O . GLU A 1 85 ? -22.645 -1.255 31.358 1.00 87.44 85 GLU A O 1
ATOM 650 N N . ARG A 1 86 ? -24.536 -0.354 32.156 1.00 89.25 86 ARG A N 1
ATOM 651 C CA . ARG A 1 86 ? -25.207 -0.330 30.852 1.00 89.25 86 ARG A CA 1
ATOM 652 C C . ARG A 1 86 ? -24.674 0.741 29.903 1.00 89.25 86 ARG A C 1
ATOM 654 O O . ARG A 1 86 ? -24.715 0.551 28.684 1.00 89.25 86 ARG A O 1
ATOM 661 N N . ILE A 1 87 ? -24.227 1.884 30.417 1.00 88.69 87 ILE A N 1
ATOM 662 C CA . ILE A 1 87 ? -23.581 2.925 29.608 1.00 88.69 87 ILE A CA 1
ATOM 663 C C . ILE A 1 87 ? -22.135 2.533 29.321 1.00 88.69 87 ILE A C 1
ATOM 665 O O . ILE A 1 87 ? -21.712 2.667 28.174 1.00 88.69 87 ILE A O 1
ATOM 669 N N . GLY A 1 88 ? -21.408 2.005 30.308 1.00 86.12 88 GLY A N 1
ATOM 670 C CA . GLY A 1 88 ? -20.034 1.528 30.152 1.00 86.12 88 GLY A CA 1
ATOM 671 C C . GLY A 1 88 ? -19.927 0.502 29.028 1.00 86.12 88 GLY A C 1
ATOM 672 O O . GLY A 1 88 ? -19.217 0.733 28.051 1.00 86.12 88 GLY A O 1
ATOM 673 N N . SER A 1 89 ? -20.755 -0.545 29.078 1.00 87.31 89 SER A N 1
ATOM 674 C CA . SER A 1 89 ? -20.826 -1.555 28.010 1.00 87.31 89 SER A CA 1
ATOM 675 C C . SER A 1 89 ? -21.147 -0.962 26.630 1.00 87.31 89 SER A C 1
ATOM 677 O O . SER A 1 89 ? -20.519 -1.320 25.635 1.00 87.31 89 SER A O 1
ATOM 679 N N . GLN A 1 90 ? -22.072 -0.001 26.544 1.00 92.19 90 GLN A N 1
ATOM 680 C CA . GLN A 1 90 ? -22.392 0.667 25.276 1.00 92.19 90 GLN A CA 1
ATOM 681 C C . GLN A 1 90 ? -21.259 1.549 24.745 1.00 92.19 90 GLN A C 1
ATOM 683 O O . GLN A 1 90 ? -21.086 1.653 23.526 1.00 92.19 90 GLN A O 1
ATOM 688 N N . ILE A 1 91 ? -20.529 2.233 25.626 1.00 91.38 91 ILE A N 1
ATOM 689 C CA . ILE A 1 91 ? -19.363 3.034 25.248 1.00 91.38 91 ILE A CA 1
ATOM 690 C C . ILE A 1 91 ? -18.277 2.104 24.720 1.00 91.38 91 ILE A C 1
ATOM 692 O O . ILE A 1 91 ? -17.773 2.344 23.622 1.00 91.38 91 ILE A O 1
ATOM 696 N N . ASP A 1 92 ? -17.987 1.019 25.433 1.00 89.12 92 ASP A N 1
ATOM 697 C CA . ASP A 1 92 ? -16.988 0.033 25.028 1.00 89.12 92 ASP A CA 1
ATOM 698 C C . ASP A 1 92 ? -17.322 -0.587 23.671 1.00 89.12 92 ASP A C 1
ATOM 700 O O . ASP A 1 92 ? -16.463 -0.648 22.786 1.00 89.12 92 ASP A O 1
ATOM 704 N N . ASP A 1 93 ? -18.581 -0.971 23.452 1.00 93.25 93 ASP A N 1
ATOM 705 C CA . ASP A 1 93 ? -19.040 -1.506 22.170 1.00 93.25 93 ASP A CA 1
ATOM 706 C C . ASP A 1 93 ? -18.893 -0.484 21.038 1.00 93.25 93 ASP A C 1
ATOM 708 O O . ASP A 1 93 ? -18.439 -0.817 19.934 1.00 93.25 93 ASP A O 1
ATOM 712 N N . LYS A 1 94 ? -19.229 0.786 21.295 1.00 93.38 94 LYS A N 1
ATOM 713 C CA . LYS A 1 94 ? -19.065 1.862 20.308 1.00 93.38 94 LYS A CA 1
ATOM 714 C C . LYS A 1 94 ? -17.599 2.120 19.991 1.00 93.38 94 LYS A C 1
ATOM 716 O O . LYS A 1 94 ? -17.256 2.237 18.814 1.00 93.38 94 LYS A O 1
ATOM 721 N N . VAL A 1 95 ? -16.740 2.194 21.004 1.00 94.62 95 VAL A N 1
ATOM 722 C CA . VAL A 1 95 ? -15.296 2.406 20.834 1.00 94.62 95 VAL A CA 1
ATOM 723 C C . VAL A 1 95 ? -14.687 1.239 20.065 1.00 94.62 95 VAL A C 1
ATOM 725 O O . VAL A 1 95 ? -13.986 1.459 19.077 1.00 94.62 95 VAL A O 1
ATOM 728 N N . ARG A 1 96 ? -15.026 0.000 20.433 1.00 95.88 96 ARG A N 1
ATOM 729 C CA . ARG A 1 96 ? -14.575 -1.210 19.736 1.00 95.88 96 ARG A CA 1
ATOM 730 C C . ARG A 1 96 ? -15.021 -1.227 18.277 1.00 95.88 96 ARG A C 1
ATOM 732 O O . ARG A 1 96 ? -14.210 -1.508 17.398 1.00 95.88 96 ARG A O 1
ATOM 739 N N . THR A 1 97 ? -16.277 -0.871 18.011 1.00 95.69 97 THR A N 1
ATOM 740 C CA . THR A 1 97 ? -16.812 -0.784 16.643 1.00 95.69 97 THR A CA 1
ATOM 741 C C . THR A 1 97 ? -16.058 0.263 15.825 1.00 95.69 97 THR A C 1
ATOM 743 O O . THR A 1 97 ? -15.624 -0.021 14.711 1.00 95.69 97 THR A O 1
ATOM 746 N N . ARG A 1 98 ? -15.824 1.457 16.387 1.00 94.69 98 ARG A N 1
ATOM 747 C CA . ARG A 1 98 ? -15.066 2.519 15.707 1.00 94.69 98 ARG A CA 1
ATOM 748 C C . ARG A 1 98 ? -13.612 2.137 15.456 1.00 94.69 98 ARG A C 1
ATOM 750 O O . ARG A 1 98 ? -13.098 2.415 14.377 1.00 94.69 98 ARG A O 1
ATOM 757 N N . LEU A 1 99 ? -12.959 1.475 16.406 1.00 95.81 99 LEU A N 1
ATOM 758 C CA . LEU A 1 99 ? -11.601 0.966 16.217 1.00 95.81 99 LEU A CA 1
ATOM 759 C C . LEU A 1 99 ? -11.547 -0.075 15.094 1.00 95.81 99 LEU A C 1
ATOM 761 O O . LEU A 1 99 ? -10.677 0.013 14.229 1.00 95.81 99 LEU A O 1
ATOM 765 N N . ALA A 1 100 ? -12.500 -1.009 15.055 1.00 95.25 100 ALA A N 1
ATOM 766 C CA . ALA A 1 100 ? -12.589 -2.000 13.985 1.00 95.25 100 ALA A CA 1
ATOM 767 C C . ALA A 1 100 ? -12.802 -1.347 12.608 1.00 95.25 100 ALA A C 1
ATOM 769 O O . ALA A 1 100 ? -12.139 -1.723 11.640 1.00 95.25 100 ALA A O 1
ATOM 770 N N . GLU A 1 101 ? -13.666 -0.329 12.522 1.00 95.69 101 GLU A N 1
ATOM 771 C CA . GLU A 1 101 ? -13.867 0.459 11.298 1.00 95.69 101 GLU A CA 1
ATOM 772 C C . GLU A 1 101 ? -12.570 1.143 10.841 1.00 95.69 101 GLU A C 1
ATOM 774 O O . GLU A 1 101 ? -12.205 1.046 9.669 1.00 95.69 101 GLU A O 1
ATOM 779 N N . ILE A 1 102 ? -11.843 1.794 11.756 1.00 95.75 102 ILE A N 1
ATOM 780 C CA . ILE A 1 102 ? -10.577 2.477 11.443 1.00 95.75 102 ILE A CA 1
ATOM 781 C C . ILE A 1 102 ? -9.535 1.481 10.927 1.00 95.75 102 ILE A C 1
ATOM 783 O O . ILE A 1 102 ? -8.894 1.735 9.904 1.00 95.75 102 ILE A O 1
ATOM 787 N N . ILE A 1 103 ? -9.388 0.332 11.593 1.00 95.75 103 ILE A N 1
ATOM 788 C CA . ILE A 1 103 ? -8.450 -0.718 11.177 1.00 95.75 103 ILE A CA 1
ATOM 789 C C . ILE A 1 103 ? -8.811 -1.229 9.779 1.00 95.75 103 ILE A C 1
ATOM 791 O O . ILE A 1 103 ? -7.934 -1.328 8.918 1.00 95.75 103 ILE A O 1
ATOM 795 N N . ALA A 1 104 ? -10.093 -1.497 9.523 1.00 94.62 104 ALA A N 1
ATOM 796 C CA . ALA A 1 104 ? -10.556 -1.967 8.220 1.00 94.62 104 ALA A CA 1
ATOM 797 C C . ALA A 1 104 ? -10.289 -0.939 7.107 1.00 94.62 104 ALA A C 1
ATOM 799 O O . ALA A 1 104 ? -9.810 -1.300 6.027 1.00 94.62 104 ALA A O 1
ATOM 800 N N . VAL A 1 105 ? -10.544 0.348 7.369 1.00 95.25 105 VAL A N 1
ATOM 801 C CA . VAL A 1 105 ? -10.251 1.437 6.423 1.00 95.25 105 VAL A CA 1
ATOM 802 C C . VAL A 1 105 ? -8.754 1.510 6.129 1.00 95.25 105 VAL A C 1
ATOM 804 O O . VAL A 1 105 ? -8.370 1.573 4.960 1.00 95.25 105 VAL A O 1
ATOM 807 N N . GLN A 1 106 ? -7.908 1.444 7.158 1.00 94.69 106 GLN A N 1
ATOM 808 C CA . GLN A 1 106 ? -6.456 1.511 7.002 1.00 94.69 106 GLN A CA 1
ATOM 809 C C . GLN A 1 106 ? -5.908 0.321 6.204 1.00 94.69 10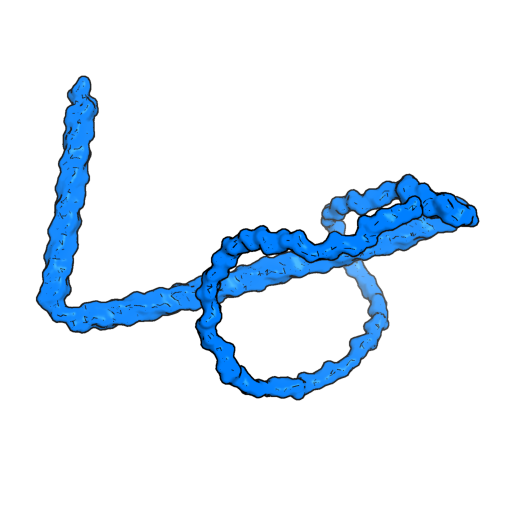6 GLN A C 1
ATOM 811 O O . GLN A 1 106 ? -5.103 0.506 5.289 1.00 94.69 106 GLN A O 1
ATOM 816 N N . GLN A 1 107 ? -6.361 -0.898 6.510 1.00 94.62 107 GLN A N 1
ATOM 817 C CA . GLN A 1 107 ? -5.955 -2.102 5.781 1.00 94.62 107 GLN A CA 1
ATOM 818 C C . GLN A 1 107 ? -6.378 -2.041 4.311 1.00 94.62 107 GLN A C 1
ATOM 820 O O . GLN A 1 107 ? -5.582 -2.352 3.422 1.00 94.62 107 GLN A O 1
ATOM 825 N N . ASN A 1 108 ? -7.602 -1.586 4.032 1.00 93.94 108 ASN A N 1
ATOM 826 C CA . ASN A 1 108 ? -8.074 -1.434 2.659 1.00 93.94 108 ASN A CA 1
ATOM 827 C C . ASN A 1 108 ? -7.287 -0.343 1.915 1.00 93.94 108 ASN A C 1
ATOM 829 O O . ASN A 1 108 ? -6.858 -0.560 0.784 1.00 93.94 108 ASN A O 1
ATOM 833 N N . ALA A 1 109 ? -7.018 0.799 2.553 1.00 91.62 109 ALA A N 1
ATOM 834 C CA . ALA A 1 109 ? -6.192 1.857 1.972 1.00 91.62 109 ALA A CA 1
ATOM 835 C C . ALA A 1 109 ? -4.782 1.352 1.619 1.00 91.62 109 ALA A C 1
ATOM 837 O O . ALA A 1 109 ? -4.309 1.591 0.507 1.00 91.62 109 ALA A O 1
ATOM 838 N N . ALA A 1 110 ? -4.147 0.590 2.516 1.00 90.12 110 ALA A N 1
ATOM 839 C CA . ALA A 1 110 ? -2.841 -0.017 2.271 1.00 90.12 110 ALA A CA 1
ATOM 840 C C . ALA A 1 110 ? -2.874 -1.009 1.095 1.00 90.12 110 ALA A C 1
ATOM 842 O O . ALA A 1 110 ? -2.041 -0.924 0.190 1.00 90.12 110 ALA A O 1
ATOM 843 N N . ALA A 1 111 ? -3.872 -1.898 1.051 1.00 91.94 111 ALA A N 1
ATOM 844 C CA . ALA A 1 111 ? -4.033 -2.860 -0.040 1.00 91.94 111 ALA A CA 1
ATOM 845 C C . ALA A 1 111 ? -4.277 -2.171 -1.395 1.00 91.94 111 ALA A C 1
ATOM 847 O O . ALA A 1 111 ? -3.728 -2.580 -2.420 1.00 91.94 111 ALA A O 1
ATOM 848 N N . GLN A 1 112 ? -5.080 -1.104 -1.416 1.00 91.00 112 GLN A N 1
ATOM 849 C CA . GLN A 1 112 ? -5.332 -0.319 -2.627 1.00 91.00 112 GLN A CA 1
ATOM 850 C C . GLN A 1 112 ? -4.087 0.439 -3.083 1.00 91.00 112 GLN A C 1
ATOM 852 O O . GLN A 1 112 ? -3.810 0.490 -4.281 1.00 91.00 112 GLN A O 1
ATOM 857 N N . PHE A 1 113 ? -3.322 1.004 -2.149 1.00 90.12 113 PHE A N 1
ATOM 858 C CA . PHE A 1 113 ? -2.077 1.694 -2.468 1.00 90.12 113 PHE A CA 1
ATOM 859 C C . PHE A 1 113 ? -1.063 0.747 -3.115 1.00 90.12 113 PHE A C 1
ATOM 861 O O . PHE A 1 113 ? -0.528 1.072 -4.171 1.00 90.12 113 PHE A O 1
ATOM 868 N N . GLN A 1 114 ? -0.870 -0.446 -2.545 1.00 90.56 114 GLN A N 1
ATOM 869 C CA . GLN A 1 114 ? 0.022 -1.466 -3.107 1.00 90.56 114 GLN A CA 1
ATOM 870 C C . GLN A 1 114 ? -0.398 -1.901 -4.515 1.00 90.56 114 GLN A C 1
ATOM 872 O O . GLN A 1 114 ? 0.439 -2.015 -5.407 1.00 90.56 114 GLN A O 1
ATOM 877 N N . LYS A 1 115 ? -1.701 -2.107 -4.747 1.00 93.44 115 LYS A N 1
ATOM 878 C CA . LYS A 1 115 ? -2.209 -2.455 -6.083 1.00 93.44 115 LYS A CA 1
ATOM 879 C C . LYS A 1 115 ? -1.958 -1.341 -7.097 1.00 93.44 115 LYS A C 1
ATOM 881 O O . LYS A 1 115 ? -1.522 -1.617 -8.211 1.00 93.44 115 LYS A O 1
ATOM 886 N N . LYS A 1 116 ? -2.213 -0.086 -6.712 1.00 93.81 116 LYS A N 1
ATOM 887 C CA . LYS A 1 116 ? -1.996 1.077 -7.583 1.00 93.81 116 LYS A CA 1
ATOM 888 C C . LYS A 1 116 ? -0.517 1.291 -7.894 1.00 93.81 116 LYS A C 1
ATOM 890 O O . LYS A 1 116 ? -0.185 1.511 -9.053 1.00 93.81 116 LYS A O 1
ATOM 895 N N . SER A 1 117 ? 0.364 1.203 -6.898 1.00 93.56 117 SER A N 1
ATOM 896 C CA . SER A 1 117 ? 1.803 1.394 -7.106 1.00 93.56 117 SER A CA 1
ATOM 897 C C . SER A 1 117 ? 2.409 0.288 -7.970 1.00 93.56 117 SER A C 1
ATOM 899 O O . SER A 1 117 ? 3.230 0.577 -8.839 1.00 93.56 117 SER A O 1
ATOM 901 N N . LEU A 1 118 ? 1.960 -0.960 -7.798 1.00 94.75 118 LEU A N 1
ATOM 902 C CA . LEU A 1 118 ? 2.373 -2.080 -8.640 1.00 94.75 118 LEU A CA 1
ATOM 903 C C . LEU A 1 118 ? 1.919 -1.891 -10.092 1.00 94.75 118 LEU A C 1
ATOM 905 O O . LEU A 1 118 ? 2.735 -2.046 -10.996 1.00 94.75 118 LEU A O 1
ATOM 909 N N . ALA A 1 119 ? 0.663 -1.499 -10.320 1.00 95.12 119 ALA A N 1
ATOM 910 C CA . ALA A 1 119 ? 0.162 -1.221 -11.668 1.00 95.12 119 ALA A CA 1
ATOM 911 C C . ALA A 1 119 ? 0.940 -0.076 -12.344 1.00 95.12 119 ALA A C 1
ATOM 913 O O . ALA A 1 119 ? 1.360 -0.206 -13.491 1.00 95.12 119 ALA A O 1
ATOM 914 N N . GLN A 1 120 ? 1.216 1.008 -11.611 1.00 96.06 120 GLN A N 1
ATOM 915 C CA . GLN A 1 120 ? 2.030 2.123 -12.111 1.00 96.06 120 GLN A CA 1
ATOM 916 C C . GLN A 1 120 ? 3.465 1.699 -12.444 1.00 96.06 120 GLN A C 1
ATOM 918 O O . GLN A 1 120 ? 4.041 2.162 -13.428 1.00 96.06 120 GLN A O 1
ATOM 923 N N . LEU A 1 121 ? 4.069 0.829 -11.631 1.00 95.94 121 LEU A N 1
ATOM 924 C CA . LEU A 1 121 ? 5.405 0.306 -11.906 1.00 95.94 121 LEU A CA 1
ATOM 925 C C . LEU A 1 121 ? 5.411 -0.572 -13.162 1.00 95.94 121 LEU A C 1
ATOM 927 O O . LEU A 1 121 ? 6.320 -0.445 -13.980 1.00 95.94 121 LEU A O 1
ATOM 931 N N . GLN A 1 122 ? 4.401 -1.428 -13.328 1.00 96.62 122 GLN A N 1
ATOM 932 C CA . GLN A 1 122 ? 4.248 -2.268 -14.518 1.00 96.62 122 GLN A CA 1
ATOM 933 C C . GLN A 1 122 ? 4.116 -1.423 -15.787 1.00 96.62 122 GLN A C 1
ATOM 935 O O . GLN A 1 122 ? 4.824 -1.675 -16.760 1.00 96.62 122 GLN A O 1
ATOM 940 N N . GLU A 1 123 ? 3.286 -0.381 -15.757 1.00 97.50 123 GLU A N 1
ATOM 941 C CA . GLU A 1 123 ? 3.121 0.555 -16.874 1.00 97.50 123 GLU A CA 1
ATOM 942 C C . GLU A 1 123 ? 4.439 1.265 -17.224 1.00 97.50 123 GLU A C 1
ATOM 944 O O . GLU A 1 123 ? 4.835 1.329 -18.392 1.00 97.50 123 GLU A O 1
ATOM 949 N N . LYS A 1 124 ? 5.178 1.739 -16.210 1.00 96.88 124 LYS A N 1
ATOM 950 C CA . LYS A 1 124 ? 6.497 2.360 -16.409 1.00 96.88 124 LYS A CA 1
ATOM 951 C C . LYS A 1 124 ? 7.513 1.386 -16.995 1.00 96.88 124 LYS A C 1
ATOM 953 O O . LYS A 1 124 ? 8.243 1.757 -17.910 1.00 96.88 124 LYS A O 1
ATOM 958 N N . ALA A 1 125 ? 7.553 0.150 -16.501 1.00 97.50 125 ALA A N 1
ATOM 959 C CA . ALA A 1 125 ? 8.443 -0.882 -17.021 1.00 97.50 125 ALA A CA 1
ATOM 960 C C . ALA A 1 125 ? 8.110 -1.227 -18.481 1.00 97.50 125 ALA A C 1
ATOM 962 O O . ALA A 1 125 ? 9.014 -1.335 -19.307 1.00 97.50 125 ALA A O 1
ATOM 963 N N . GLN A 1 126 ? 6.822 -1.329 -18.821 1.00 97.81 126 GLN A N 1
ATOM 964 C CA . GLN A 1 126 ? 6.370 -1.589 -20.188 1.00 97.81 126 GLN A CA 1
ATOM 965 C C . GLN A 1 126 ? 6.698 -0.426 -21.134 1.00 97.81 126 GLN A C 1
ATOM 967 O O . GLN A 1 126 ? 7.148 -0.647 -22.262 1.00 97.81 126 GLN A O 1
ATOM 972 N N . THR A 1 127 ? 6.526 0.811 -20.667 1.00 98.06 127 THR A N 1
ATOM 973 C CA . THR A 1 127 ? 6.896 2.017 -21.421 1.00 98.06 127 THR A CA 1
ATOM 974 C C . THR A 1 127 ? 8.402 2.062 -21.667 1.00 98.06 127 THR A C 1
ATOM 976 O O . THR A 1 127 ? 8.838 2.272 -22.799 1.00 98.06 127 THR A O 1
ATOM 979 N N . LEU A 1 128 ? 9.207 1.791 -20.633 1.00 97.81 128 LEU A N 1
ATOM 980 C CA . LEU A 1 128 ? 10.662 1.729 -20.745 1.00 97.81 128 LEU A CA 1
ATOM 981 C C . LEU A 1 128 ? 11.095 0.640 -21.731 1.00 97.81 128 LEU A C 1
ATOM 983 O O . LEU A 1 128 ? 11.888 0.913 -22.627 1.00 97.81 128 LEU A O 1
ATOM 987 N N . TYR A 1 129 ? 10.535 -0.564 -21.619 1.00 98.25 129 TYR A N 1
ATOM 988 C CA . TYR A 1 129 ? 10.822 -1.653 -22.550 1.00 98.25 129 TYR A CA 1
ATOM 989 C C . TYR A 1 129 ? 10.502 -1.263 -23.997 1.00 98.25 129 TYR A C 1
ATOM 991 O O . TYR A 1 129 ? 11.335 -1.438 -24.883 1.00 98.25 129 TYR A O 1
ATOM 999 N N . SER A 1 130 ? 9.336 -0.655 -24.226 1.00 97.88 130 SER A N 1
ATOM 1000 C CA . SER A 1 130 ? 8.941 -0.172 -25.553 1.00 97.88 130 SER A CA 1
ATOM 1001 C C . SER A 1 130 ? 9.928 0.872 -26.080 1.00 97.88 130 SER A C 1
ATOM 1003 O O . SER A 1 130 ? 10.326 0.811 -27.240 1.00 97.88 130 SER A O 1
ATOM 1005 N N . SER A 1 131 ? 10.378 1.797 -25.226 1.00 97.62 131 SER A N 1
ATOM 1006 C CA . SER A 1 131 ? 11.375 2.805 -25.603 1.00 97.62 131 SER A CA 1
ATOM 1007 C C . SER A 1 131 ? 12.733 2.196 -25.962 1.00 97.62 131 SER A C 1
ATOM 1009 O O . SER A 1 131 ? 13.330 2.603 -26.955 1.00 97.62 131 SER A O 1
ATOM 1011 N N . ILE A 1 132 ? 13.185 1.178 -25.221 1.00 96.50 132 ILE A N 1
ATOM 1012 C CA . ILE A 1 132 ? 14.436 0.460 -25.499 1.00 96.50 132 ILE A CA 1
ATOM 1013 C C . ILE A 1 132 ? 14.315 -0.320 -26.804 1.00 96.50 132 ILE A C 1
ATOM 1015 O O . ILE A 1 132 ? 15.216 -0.248 -27.626 1.00 96.50 132 ILE A O 1
ATOM 1019 N N . SER A 1 133 ? 13.199 -1.012 -27.031 1.00 95.19 133 SER A N 1
ATOM 1020 C CA . SER A 1 133 ? 12.974 -1.761 -28.271 1.00 95.19 133 SER A CA 1
ATOM 1021 C C . SER A 1 133 ? 12.897 -0.837 -29.493 1.00 95.19 133 SER A C 1
ATOM 1023 O O . SER A 1 133 ? 13.484 -1.128 -30.537 1.00 95.19 133 SER A O 1
ATOM 1025 N N . MET A 1 134 ? 12.243 0.324 -29.361 1.00 95.25 134 MET A N 1
ATOM 1026 C CA . MET A 1 134 ? 12.260 1.355 -30.403 1.00 95.25 134 MET A CA 1
ATOM 1027 C C . MET A 1 134 ? 13.672 1.897 -30.637 1.00 95.25 134 MET A C 1
ATOM 1029 O O . MET A 1 134 ? 14.070 2.062 -31.787 1.00 95.25 134 MET A O 1
ATOM 1033 N N . PHE A 1 135 ? 14.438 2.148 -29.571 1.00 95.00 135 PHE A N 1
ATOM 1034 C CA . PHE A 1 135 ? 15.831 2.576 -29.676 1.00 95.00 135 PHE A CA 1
ATOM 1035 C C . PHE A 1 135 ? 16.702 1.520 -30.360 1.00 95.00 135 PHE A C 1
ATOM 1037 O O . PHE A 1 135 ? 17.459 1.858 -31.260 1.00 95.00 135 PHE A O 1
ATOM 1044 N N . GLU A 1 136 ? 16.569 0.251 -29.983 1.00 92.88 136 GLU A N 1
ATOM 1045 C CA . GLU A 1 136 ? 17.278 -0.870 -30.596 1.00 92.88 136 GLU A CA 1
ATOM 1046 C C . GLU A 1 136 ? 16.960 -0.938 -32.091 1.00 92.88 136 GLU A C 1
ATOM 1048 O O . GLU A 1 136 ? 17.867 -0.904 -32.922 1.00 92.88 136 GLU A O 1
ATOM 1053 N N . THR A 1 137 ? 15.675 -0.893 -32.445 1.00 93.81 137 THR A N 1
ATOM 1054 C CA . THR A 1 137 ? 15.225 -0.870 -33.843 1.00 93.81 137 THR A CA 1
ATOM 1055 C C . THR A 1 137 ? 15.821 0.319 -34.598 1.00 93.81 137 THR A C 1
ATOM 1057 O O . THR A 1 137 ? 16.405 0.145 -35.667 1.00 93.81 137 THR A O 1
ATOM 1060 N N . ALA A 1 138 ? 15.756 1.526 -34.031 1.00 91.81 138 ALA A N 1
ATOM 1061 C CA . ALA A 1 138 ? 16.366 2.709 -34.629 1.00 91.81 138 ALA A CA 1
ATOM 1062 C C . ALA A 1 138 ? 17.891 2.557 -34.759 1.00 91.81 138 ALA A C 1
ATOM 1064 O O . ALA A 1 138 ? 18.464 2.955 -35.770 1.00 91.81 138 ALA A O 1
ATOM 1065 N N . SER A 1 139 ? 18.552 1.925 -33.789 1.00 87.81 139 SER A N 1
ATOM 1066 C CA . SER A 1 139 ? 19.999 1.726 -33.806 1.00 87.81 139 SER A CA 1
ATOM 1067 C C . SER A 1 139 ? 20.461 0.754 -34.893 1.00 87.81 139 SER A C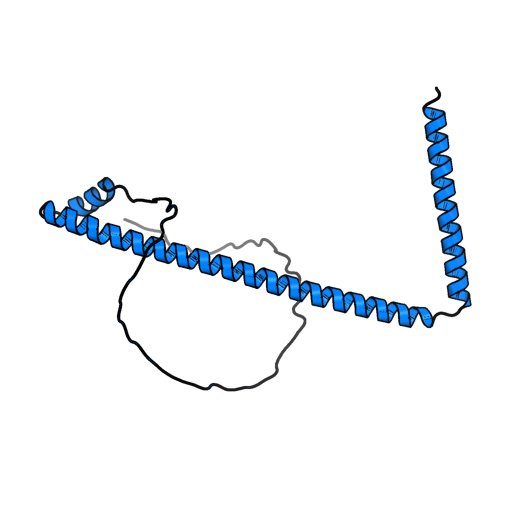 1
ATOM 1069 O O . SER A 1 139 ? 21.527 0.951 -35.472 1.00 87.81 139 SER A O 1
ATOM 1071 N N . THR A 1 140 ? 19.631 -0.228 -35.260 1.00 85.75 140 THR A N 1
ATOM 1072 C CA . THR A 1 140 ? 19.914 -1.107 -36.410 1.00 85.75 140 THR A CA 1
ATOM 1073 C C . THR A 1 140 ? 19.846 -0.386 -37.757 1.00 85.75 140 THR A C 1
ATOM 1075 O O . THR A 1 140 ? 20.384 -0.884 -38.741 1.00 85.75 140 THR A O 1
ATOM 1078 N N . SER A 1 141 ? 19.233 0.803 -37.813 1.00 86.12 141 SER A N 1
ATOM 1079 C CA . SER A 1 141 ? 19.203 1.631 -39.026 1.00 86.12 141 SER A CA 1
ATOM 1080 C C . SER A 1 141 ? 20.461 2.486 -39.215 1.00 86.12 141 SER A C 1
ATOM 1082 O O . SER A 1 141 ? 20.602 3.156 -40.242 1.00 86.12 141 SER A O 1
ATOM 1084 N N . PHE A 1 142 ? 21.384 2.482 -38.246 1.00 87.06 142 PHE A N 1
ATOM 1085 C CA . PHE A 1 142 ? 22.625 3.230 -38.384 1.00 87.06 142 PHE A CA 1
ATOM 1086 C C . PHE A 1 142 ? 23.527 2.633 -39.473 1.00 87.06 142 PHE A C 1
ATOM 1088 O O . PHE A 1 142 ? 23.614 1.412 -39.607 1.00 87.06 142 PHE A O 1
ATOM 1095 N N . PRO A 1 143 ? 24.259 3.476 -40.226 1.00 89.19 143 PRO A N 1
ATOM 1096 C CA . PRO A 1 143 ? 25.250 2.993 -41.176 1.00 89.19 143 PRO A CA 1
ATOM 1097 C C . PRO A 1 143 ? 26.299 2.118 -40.479 1.00 89.19 143 PRO A C 1
ATOM 1099 O O . PRO A 1 143 ? 26.815 2.484 -39.424 1.00 89.19 143 PRO A O 1
ATOM 1102 N N . GLU A 1 144 ? 26.685 1.007 -41.103 1.00 84.75 144 GLU A N 1
ATOM 1103 C CA . GLU A 1 144 ? 27.651 0.042 -40.552 1.00 84.75 144 GLU A CA 1
ATOM 1104 C C . GLU A 1 144 ? 29.007 0.687 -40.199 1.00 84.75 144 GLU A C 1
ATOM 1106 O O . GLU A 1 144 ? 29.649 0.337 -39.210 1.00 84.75 144 GLU A O 1
ATOM 1111 N N . MET A 1 145 ? 29.393 1.732 -40.940 1.00 83.38 145 MET A N 1
ATOM 1112 C CA . MET A 1 145 ? 30.570 2.558 -40.651 1.00 83.38 145 MET A CA 1
ATOM 1113 C C . MET A 1 145 ? 30.482 3.278 -39.294 1.00 83.38 145 MET A C 1
ATOM 1115 O O . MET A 1 145 ? 31.482 3.379 -38.584 1.00 83.38 145 MET A O 1
ATOM 1119 N N . LEU A 1 146 ? 29.294 3.759 -38.915 1.00 84.50 146 LEU A N 1
ATOM 1120 C CA . LEU A 1 146 ? 29.058 4.398 -37.620 1.00 84.50 146 LEU A CA 1
ATOM 1121 C C . LEU A 1 146 ? 29.143 3.363 -36.491 1.00 84.50 146 LEU A C 1
ATOM 1123 O O . LEU A 1 146 ? 29.765 3.622 -35.462 1.00 84.50 146 LEU A O 1
ATOM 1127 N N . VAL A 1 147 ? 28.576 2.173 -36.707 1.00 84.69 147 VAL A N 1
ATOM 1128 C CA . VAL A 1 147 ? 28.626 1.056 -35.749 1.00 84.69 147 VAL A CA 1
ATOM 1129 C C . VAL A 1 147 ? 30.076 0.633 -35.487 1.00 84.69 147 VAL A C 1
ATOM 1131 O O . VAL A 1 147 ? 30.493 0.528 -34.332 1.00 84.69 147 VAL A O 1
ATOM 1134 N N . ALA A 1 148 ? 30.876 0.479 -36.545 1.00 87.00 148 ALA A N 1
ATOM 1135 C CA . ALA A 1 148 ? 32.297 0.155 -36.438 1.00 87.00 148 ALA A CA 1
ATOM 1136 C C . ALA A 1 148 ? 33.103 1.257 -35.721 1.00 87.00 148 ALA A C 1
ATOM 1138 O O . ALA A 1 148 ? 33.957 0.956 -34.883 1.00 87.00 148 ALA A O 1
ATOM 1139 N N . ALA A 1 149 ? 32.815 2.534 -35.999 1.00 87.62 149 ALA A N 1
ATOM 1140 C CA . ALA A 1 149 ? 33.473 3.661 -35.336 1.00 87.62 149 ALA A CA 1
ATOM 1141 C C . ALA A 1 149 ? 33.160 3.713 -33.829 1.00 87.62 149 ALA A C 1
ATOM 1143 O O . ALA A 1 149 ? 34.071 3.907 -33.021 1.00 87.62 149 ALA A O 1
ATOM 1144 N N . ILE A 1 150 ? 31.900 3.481 -33.443 1.00 85.38 150 ILE A N 1
ATOM 1145 C CA . ILE A 1 150 ? 31.473 3.423 -32.037 1.00 85.38 150 ILE A CA 1
ATOM 1146 C C . ILE A 1 150 ? 32.143 2.247 -31.310 1.00 85.38 150 ILE A C 1
ATOM 1148 O O . ILE A 1 150 ? 32.646 2.427 -30.201 1.00 85.38 150 ILE A O 1
ATOM 1152 N N . ALA A 1 151 ? 32.216 1.067 -31.936 1.00 87.06 151 ALA A N 1
ATOM 1153 C CA . ALA A 1 151 ? 32.899 -0.101 -31.371 1.00 87.06 151 ALA A CA 1
ATOM 1154 C C . ALA A 1 151 ? 34.416 0.121 -31.200 1.00 87.06 151 ALA A C 1
ATOM 1156 O O . ALA A 1 151 ? 35.014 -0.297 -30.206 1.00 87.06 151 ALA A O 1
ATOM 1157 N N . CYS A 1 152 ? 35.050 0.819 -32.145 1.00 88.00 152 CYS A N 1
ATOM 1158 C CA . CYS A 1 152 ? 36.461 1.186 -32.042 1.00 88.00 152 CYS A CA 1
ATOM 1159 C C . CYS A 1 152 ? 36.698 2.147 -30.863 1.00 88.00 152 CYS A C 1
ATOM 1161 O O . CYS A 1 152 ? 37.549 1.881 -30.009 1.00 88.00 152 CYS A O 1
ATOM 1163 N N . LEU A 1 153 ? 35.888 3.208 -30.760 1.00 86.75 153 LEU A N 1
ATOM 1164 C CA . LEU A 1 153 ? 35.945 4.189 -29.671 1.00 86.75 153 LEU A CA 1
ATOM 1165 C C . LEU A 1 153 ? 35.711 3.563 -28.291 1.00 86.75 153 LEU A C 1
ATOM 1167 O O . LEU A 1 153 ? 36.452 3.868 -27.357 1.00 86.75 153 LEU A O 1
ATOM 1171 N N . SER A 1 154 ? 34.731 2.666 -28.151 1.00 87.62 154 SER A N 1
ATOM 1172 C CA . SER A 1 154 ? 34.452 2.001 -26.872 1.00 87.62 154 SER A CA 1
ATOM 1173 C C . SER A 1 154 ? 35.609 1.101 -26.426 1.00 87.62 154 SER A C 1
ATOM 1175 O O . SER A 1 154 ? 36.004 1.140 -25.259 1.00 87.62 154 SER A O 1
ATOM 1177 N N . SER A 1 155 ? 36.231 0.368 -27.358 1.00 88.56 155 SER A N 1
ATOM 1178 C CA . SER A 1 155 ? 37.424 -0.441 -27.069 1.00 88.56 155 SER A CA 1
ATOM 1179 C C . SER A 1 155 ? 38.630 0.413 -26.657 1.00 88.56 155 SER A C 1
ATOM 1181 O O . SER A 1 155 ? 39.417 0.012 -25.797 1.00 88.56 155 SER A O 1
ATOM 1183 N N . PHE A 1 156 ? 38.766 1.603 -27.247 1.00 87.88 156 PHE A N 1
ATOM 1184 C CA . PHE A 1 156 ? 39.838 2.541 -26.937 1.00 87.88 156 PHE A CA 1
ATOM 1185 C C . PHE A 1 156 ? 39.651 3.165 -25.549 1.00 87.88 156 PHE A C 1
ATOM 1187 O O . PHE A 1 156 ? 40.590 3.188 -24.752 1.00 87.88 156 PHE A O 1
ATOM 1194 N N . LE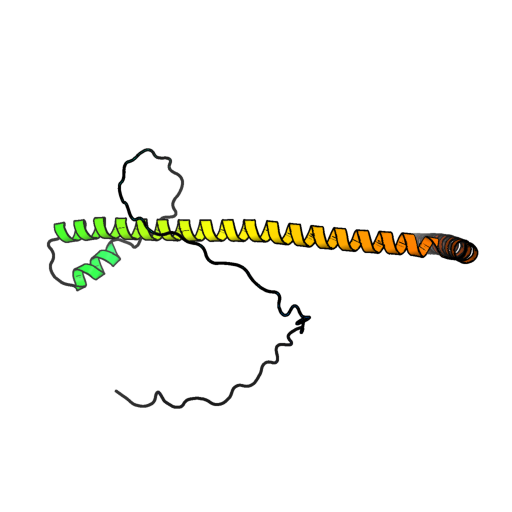U A 1 157 ? 38.428 3.593 -25.225 1.00 86.94 157 LEU A N 1
ATOM 1195 C CA . LEU A 1 157 ? 38.080 4.137 -23.910 1.00 86.94 157 LEU A CA 1
ATOM 1196 C C . LEU A 1 157 ? 38.269 3.102 -22.792 1.00 86.94 157 LEU A C 1
ATOM 1198 O O . LEU A 1 157 ? 38.870 3.429 -21.771 1.00 86.94 157 LEU A O 1
ATOM 1202 N N . GLY A 1 158 ? 37.848 1.849 -23.001 1.00 84.56 158 GLY A N 1
ATOM 1203 C CA . GLY A 1 158 ? 38.037 0.774 -22.016 1.00 84.56 158 GLY A CA 1
ATOM 1204 C C . GLY A 1 158 ? 39.514 0.502 -21.701 1.00 84.56 158 GLY A C 1
ATOM 1205 O O . GLY A 1 158 ? 39.909 0.433 -20.535 1.00 84.56 158 GLY A O 1
ATOM 1206 N N . LYS A 1 159 ? 40.365 0.451 -22.733 1.00 85.94 159 LYS A N 1
ATOM 1207 C CA . LYS A 1 159 ? 41.824 0.324 -22.559 1.00 85.94 159 LYS A CA 1
ATOM 1208 C C . LYS A 1 159 ? 42.426 1.532 -21.838 1.00 85.94 159 LYS A C 1
ATOM 1210 O O . LYS A 1 159 ? 43.321 1.367 -21.012 1.00 85.94 159 LYS A O 1
ATOM 1215 N N . GLY A 1 160 ? 41.924 2.736 -22.120 1.00 82.25 160 GLY A N 1
ATOM 1216 C CA . GLY A 1 160 ? 42.328 3.961 -21.430 1.00 82.25 160 GLY A CA 1
ATOM 1217 C C . GLY A 1 160 ? 42.021 3.924 -19.930 1.00 82.25 160 GLY A C 1
ATOM 1218 O O . GLY A 1 160 ? 42.877 4.284 -19.124 1.00 82.25 160 GLY A O 1
ATOM 1219 N N . THR A 1 161 ? 40.843 3.425 -19.543 1.00 83.38 161 THR A N 1
ATOM 1220 C CA . THR A 1 161 ? 40.465 3.294 -18.125 1.00 83.38 161 THR A CA 1
ATOM 1221 C C . THR A 1 161 ? 41.296 2.250 -17.377 1.00 83.38 161 THR A C 1
ATOM 1223 O O . THR A 1 161 ? 41.681 2.484 -16.234 1.00 83.38 161 THR A O 1
ATOM 1226 N N . GLU A 1 162 ? 41.650 1.137 -18.026 1.00 83.62 162 GLU A N 1
ATOM 1227 C CA . GLU A 1 162 ? 42.509 0.106 -17.428 1.00 83.62 162 GLU A CA 1
ATOM 1228 C C . GLU A 1 162 ? 43.945 0.616 -17.218 1.00 83.62 162 GLU A C 1
ATOM 1230 O O . GLU A 1 162 ? 44.575 0.346 -16.193 1.00 83.62 162 GLU A O 1
ATOM 1235 N N . LEU A 1 163 ? 44.459 1.399 -18.174 1.00 80.38 163 LEU A N 1
ATOM 1236 C CA . LEU A 1 163 ? 45.768 2.039 -18.056 1.00 80.38 163 LEU A CA 1
ATOM 1237 C C . LEU A 1 163 ? 45.785 3.069 -16.918 1.00 80.38 163 LEU A C 1
ATOM 1239 O O . LEU A 1 163 ? 46.743 3.110 -16.147 1.00 80.38 163 LEU A O 1
ATOM 1243 N N . ALA A 1 164 ? 44.721 3.867 -16.790 1.00 82.75 164 ALA A N 1
ATOM 1244 C CA . ALA A 1 164 ? 44.574 4.838 -15.710 1.00 82.75 164 ALA A CA 1
ATOM 1245 C C . ALA A 1 164 ? 44.560 4.151 -14.333 1.00 82.75 164 ALA A C 1
ATOM 1247 O O . ALA A 1 164 ? 45.330 4.542 -13.459 1.00 82.75 164 ALA A O 1
ATOM 1248 N N . GLN A 1 165 ? 43.794 3.065 -14.173 1.00 84.19 165 GLN A N 1
ATOM 1249 C CA . GLN A 1 165 ? 43.782 2.276 -12.933 1.00 84.19 165 GLN A CA 1
ATOM 1250 C C . GLN A 1 165 ? 45.147 1.649 -12.614 1.00 84.19 165 GLN A C 1
ATOM 1252 O O . GLN A 1 165 ? 45.585 1.670 -11.464 1.00 84.19 165 GLN A O 1
ATOM 1257 N N . LYS A 1 166 ? 45.860 1.122 -13.620 1.00 85.19 166 LYS A N 1
ATOM 1258 C CA . LYS A 1 166 ? 47.214 0.565 -13.436 1.00 85.19 166 LYS A CA 1
ATOM 1259 C C . LYS A 1 166 ? 48.238 1.622 -13.028 1.00 85.19 166 LYS A C 1
ATOM 1261 O O . LYS A 1 166 ? 49.143 1.314 -12.251 1.00 85.19 166 LYS A O 1
ATOM 1266 N N . LEU A 1 167 ? 48.125 2.841 -13.550 1.00 84.12 167 LEU A N 1
ATOM 1267 C CA . LEU A 1 167 ? 48.989 3.959 -13.165 1.00 84.12 167 LEU A CA 1
ATOM 1268 C C . LEU A 1 167 ? 48.682 4.446 -11.746 1.00 84.12 167 LEU A C 1
ATOM 1270 O O . LEU A 1 167 ? 49.613 4.713 -10.989 1.00 84.12 167 LEU A O 1
ATOM 1274 N N . GLU A 1 168 ? 47.406 4.501 -11.370 1.00 85.25 168 GLU A N 1
ATOM 1275 C CA . GLU A 1 168 ? 46.967 4.905 -10.032 1.00 85.25 168 GLU A CA 1
ATOM 1276 C C . GLU A 1 168 ? 47.409 3.894 -8.960 1.00 85.25 168 GLU A C 1
ATOM 1278 O O . GLU A 1 168 ? 48.015 4.279 -7.962 1.00 85.25 168 GLU A O 1
ATOM 1283 N N . MET A 1 169 ? 47.241 2.592 -9.211 1.00 82.75 169 MET A N 1
ATOM 1284 C CA . MET A 1 169 ? 47.697 1.526 -8.308 1.00 82.75 169 MET A CA 1
ATOM 1285 C C . MET A 1 169 ? 49.226 1.526 -8.126 1.00 82.75 169 MET A C 1
ATOM 1287 O O . MET A 1 169 ? 49.711 1.474 -6.998 1.00 82.75 169 MET A O 1
ATOM 1291 N N . ASN A 1 170 ? 49.994 1.686 -9.212 1.00 81.50 170 ASN A N 1
ATOM 1292 C CA . ASN A 1 170 ? 51.458 1.800 -9.133 1.00 81.50 170 ASN A CA 1
ATOM 1293 C C . ASN A 1 170 ? 51.921 3.061 -8.380 1.00 81.50 170 ASN A C 1
ATOM 1295 O O . ASN A 1 170 ? 52.974 3.048 -7.742 1.00 81.50 170 ASN A O 1
ATOM 1299 N N . ALA A 1 171 ? 51.180 4.169 -8.471 1.00 81.06 171 ALA A N 1
ATOM 1300 C CA . ALA A 1 171 ? 51.504 5.392 -7.739 1.00 81.06 171 ALA A CA 1
ATOM 1301 C C . ALA A 1 171 ? 51.287 5.221 -6.224 1.00 81.06 171 ALA A C 1
ATOM 1303 O O . ALA A 1 171 ? 52.122 5.667 -5.436 1.00 81.06 171 ALA A O 1
ATOM 1304 N N . VAL A 1 172 ? 50.221 4.516 -5.830 1.00 80.06 172 VAL A N 1
ATOM 1305 C CA . VAL A 1 172 ? 49.914 4.187 -4.427 1.00 80.06 172 VAL A CA 1
ATOM 1306 C C . VAL A 1 172 ? 50.932 3.199 -3.839 1.00 80.06 172 VAL A C 1
ATOM 1308 O O . VAL A 1 172 ? 51.414 3.401 -2.722 1.00 80.06 172 VAL A O 1
ATOM 1311 N N . GLU A 1 173 ? 51.332 2.170 -4.592 1.00 76.00 173 GLU A N 1
ATOM 1312 C CA . GLU A 1 173 ? 52.377 1.218 -4.171 1.00 76.00 173 GLU A CA 1
ATOM 1313 C C . GLU A 1 173 ? 53.735 1.906 -3.952 1.00 76.00 173 GLU A C 1
ATOM 1315 O O . GLU A 1 173 ? 54.455 1.599 -3.004 1.00 76.00 173 GLU A O 1
ATOM 1320 N N . ARG A 1 174 ? 54.075 2.905 -4.775 1.00 73.19 174 ARG A N 1
ATOM 1321 C CA . ARG A 1 174 ? 55.310 3.690 -4.603 1.00 73.19 174 ARG A CA 1
ATOM 1322 C C . ARG A 1 174 ? 55.271 4.646 -3.409 1.00 73.19 174 ARG A C 1
ATOM 1324 O O . ARG A 1 174 ? 56.330 4.971 -2.884 1.00 73.19 174 ARG A O 1
ATOM 1331 N N . GLN A 1 175 ? 54.091 5.096 -2.982 1.00 68.62 175 GLN A N 1
ATOM 1332 C CA . GLN A 1 175 ? 53.924 5.953 -1.799 1.00 68.62 175 GLN A CA 1
ATOM 1333 C C . GLN A 1 175 ? 53.901 5.175 -0.480 1.00 68.62 175 GLN A C 1
ATOM 1335 O O . GLN A 1 175 ? 54.161 5.761 0.564 1.00 68.62 175 GLN A O 1
ATOM 1340 N N . THR A 1 176 ? 53.609 3.873 -0.518 1.00 67.75 176 THR A N 1
ATOM 1341 C CA . THR A 1 176 ? 53.560 2.994 0.666 1.00 67.75 176 THR A CA 1
ATOM 1342 C C . THR A 1 176 ? 54.862 2.223 0.914 1.00 67.75 176 THR A C 1
ATOM 1344 O O . THR A 1 176 ? 55.007 1.596 1.958 1.00 67.75 176 THR A O 1
ATOM 1347 N N . ALA A 1 177 ? 55.818 2.286 -0.019 1.00 60.97 177 ALA A N 1
ATOM 1348 C CA . ALA A 1 177 ? 57.136 1.650 0.073 1.00 60.97 177 ALA A CA 1
ATOM 1349 C C . ALA A 1 177 ? 58.251 2.561 0.648 1.00 60.97 177 ALA A C 1
ATOM 1351 O O . ALA A 1 177 ? 59.430 2.217 0.535 1.00 60.97 177 ALA A O 1
ATOM 1352 N N . VAL A 1 178 ? 57.892 3.709 1.240 1.00 49.59 178 VAL A N 1
ATOM 1353 C CA . VAL A 1 178 ? 58.786 4.652 1.948 1.00 49.59 178 VAL A CA 1
ATOM 1354 C C . VAL A 1 178 ? 58.374 4.719 3.411 1.00 49.59 178 VAL A C 1
ATOM 1356 O O . VAL A 1 178 ? 59.283 4.702 4.269 1.00 49.59 178 VAL A O 1
#

Foldseek 3Di:
DDDDPDDDDDDDDDDDDDDPDDPPDDDDDDDDDDDDDDDDDDDDDDDDDDDDDDDPDPADPVVVLLVVVVVVDDDPPVVSVVCSVVVRVVVVVVVVVVVVVVVVVVVVVVVVVVVVVVVVVVVVVVVVVVVVVVVVVVVVPDDVVVVVVVVVVVVVVVVVVVVVVVVVVVVVVVVVVD

pLDDT: mean 70.75, std 22.74, range [31.25, 98.25]

Secondary structure (DSSP, 8-state):
----------------------------------------------------------PPPHHHHHHHHHTT----HHHHHHHHHHHHHHHHHHHHHHHHHHHHHHHHHHHHHHHHHHHHHHHHHHHHHHHHHHHHHHHHTS-HHHHHHHHHHHHHHHHHHHHHHHHHHHHHHHHH--